Protein AF-A0A4Q6C1I4-F1 (afdb_monomer_lite)

Radius of gyration: 16.19 Å; chains: 1; bounding box: 48×22×39 Å

Sequence (58 aa):
METLRDSVEPYEIEYRLRRHDGEYRWHLGRAMPIKKSTGEVLMWIGTNTDIHDQKTQR

Foldseek 3Di:
DDPDDPPPDKDWDWDWDQDPVRDTFIWIKIKDFDADPVRHGPDIDIDTHGCRVVVPVD

Structure (mmCIF, N/CA/C/O backbone):
data_AF-A0A4Q6C1I4-F1
#
_entry.id   AF-A0A4Q6C1I4-F1
#
loop_
_atom_sit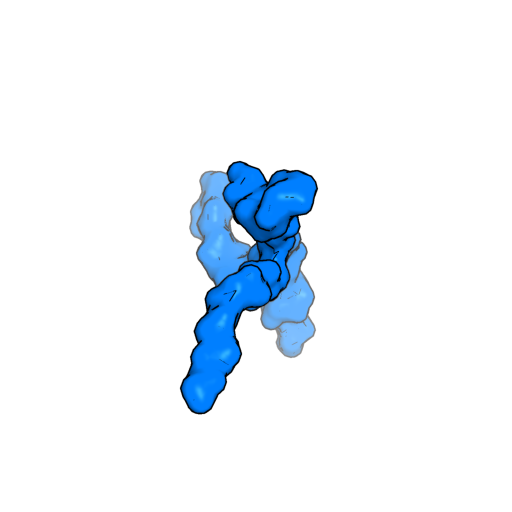e.group_PDB
_atom_site.id
_atom_site.type_symbol
_atom_site.label_atom_id
_atom_site.label_alt_id
_atom_site.label_comp_id
_atom_site.label_asym_id
_atom_site.label_entity_id
_atom_site.label_seq_id
_atom_site.pdbx_PDB_ins_code
_atom_site.Cartn_x
_atom_site.Cartn_y
_atom_site.Cartn_z
_atom_site.occupancy
_atom_site.B_iso_or_equiv
_atom_site.auth_seq_id
_atom_site.auth_comp_id
_atom_site.auth_asym_id
_atom_site.auth_atom_id
_atom_site.pdbx_PDB_model_num
ATOM 1 N N . MET A 1 1 ? 33.012 -12.705 -2.858 1.00 35.47 1 MET A N 1
ATOM 2 C CA . MET A 1 1 ? 32.489 -11.433 -3.390 1.00 35.47 1 MET A CA 1
ATOM 3 C C . MET A 1 1 ? 30.979 -11.601 -3.429 1.00 35.47 1 MET A C 1
ATOM 5 O O . MET A 1 1 ? 30.517 -12.467 -4.157 1.00 35.47 1 MET A O 1
ATOM 9 N N . GLU A 1 2 ? 30.260 -10.949 -2.513 1.00 39.91 2 GLU A N 1
ATOM 10 C CA . GLU A 1 2 ? 28.806 -11.092 -2.342 1.00 39.91 2 GLU A CA 1
ATOM 11 C C . GLU A 1 2 ? 28.057 -10.752 -3.633 1.00 39.91 2 GLU A C 1
ATOM 13 O O . GLU A 1 2 ? 28.266 -9.693 -4.223 1.00 39.91 2 GLU A O 1
ATOM 18 N N . THR A 1 3 ? 27.180 -11.658 -4.061 1.00 42.91 3 THR A N 1
ATOM 19 C CA . THR A 1 3 ? 26.239 -11.472 -5.165 1.00 42.91 3 THR A CA 1
ATOM 20 C C . THR A 1 3 ? 25.220 -10.404 -4.750 1.00 42.91 3 THR A C 1
ATOM 22 O O . THR A 1 3 ? 24.232 -10.698 -4.077 1.00 42.91 3 THR A O 1
ATOM 25 N N . LEU A 1 4 ? 25.515 -9.138 -5.051 1.00 48.03 4 LEU A N 1
ATOM 26 C CA . LEU A 1 4 ? 24.664 -8.002 -4.699 1.00 48.03 4 LEU A CA 1
ATOM 27 C C . LEU A 1 4 ? 23.311 -8.097 -5.423 1.00 48.03 4 LEU A C 1
ATOM 29 O O . LEU A 1 4 ? 23.220 -8.409 -6.607 1.00 48.03 4 LEU A O 1
ATOM 33 N N . ARG A 1 5 ? 22.263 -7.903 -4.625 1.00 54.25 5 ARG A N 1
ATOM 34 C CA . ARG A 1 5 ? 20.850 -8.174 -4.889 1.00 54.25 5 ARG A CA 1
ATOM 35 C C . ARG A 1 5 ? 20.260 -7.222 -5.933 1.00 54.25 5 ARG A C 1
ATOM 37 O O . ARG A 1 5 ? 19.887 -6.112 -5.579 1.00 54.25 5 ARG A O 1
ATOM 44 N N . ASP A 1 6 ? 20.039 -7.712 -7.148 1.00 53.91 6 ASP A N 1
ATOM 45 C CA . ASP A 1 6 ? 19.090 -7.098 -8.097 1.00 53.91 6 ASP A CA 1
ATOM 46 C C . ASP A 1 6 ? 17.749 -7.860 -8.151 1.00 53.91 6 ASP A C 1
ATOM 48 O O . ASP A 1 6 ? 16.914 -7.649 -9.040 1.00 53.91 6 ASP A O 1
ATOM 52 N N . SER A 1 7 ? 17.495 -8.761 -7.190 1.00 59.72 7 SER A N 1
ATOM 53 C CA . SER A 1 7 ? 16.177 -9.381 -7.054 1.00 59.72 7 SER A CA 1
ATOM 54 C C . SER A 1 7 ? 15.235 -8.414 -6.334 1.00 59.72 7 SER A C 1
ATOM 56 O O . SER A 1 7 ? 15.194 -8.273 -5.114 1.00 59.72 7 SER A O 1
ATOM 58 N N . VAL A 1 8 ? 14.501 -7.653 -7.141 1.00 74.44 8 VAL A N 1
ATOM 59 C CA . VAL A 1 8 ? 13.342 -6.899 -6.670 1.00 74.44 8 VAL A CA 1
ATOM 60 C C . VAL A 1 8 ? 12.242 -7.912 -6.362 1.00 74.44 8 VAL A C 1
ATOM 62 O O . VAL A 1 8 ? 11.611 -8.434 -7.285 1.00 74.44 8 VAL A O 1
ATOM 65 N N . GLU A 1 9 ? 12.080 -8.224 -5.080 1.00 83.81 9 GLU A N 1
ATOM 66 C CA . GLU A 1 9 ? 11.093 -9.182 -4.585 1.00 83.81 9 GLU A CA 1
ATOM 67 C C . GLU A 1 9 ? 9.704 -8.541 -4.429 1.00 83.81 9 GLU A C 1
ATOM 69 O O . GLU A 1 9 ? 9.602 -7.335 -4.173 1.00 83.81 9 GLU A O 1
ATOM 74 N N . PRO A 1 10 ? 8.621 -9.329 -4.557 1.00 87.25 10 PRO A N 1
ATOM 75 C CA . PRO A 1 10 ? 7.288 -8.894 -4.172 1.00 87.25 10 PRO A CA 1
ATOM 76 C C . PRO A 1 10 ? 7.258 -8.372 -2.733 1.00 87.25 10 PRO A C 1
ATOM 78 O O . PRO A 1 10 ? 7.865 -8.935 -1.824 1.00 87.25 10 PRO A O 1
ATOM 81 N N . TYR A 1 11 ? 6.517 -7.291 -2.535 1.00 89.25 11 TYR A N 1
ATOM 82 C CA . TYR A 1 11 ? 6.325 -6.656 -1.242 1.00 89.25 11 TYR A CA 1
ATOM 83 C C . TYR A 1 11 ? 4.994 -7.096 -0.631 1.00 89.25 11 TYR A C 1
ATOM 85 O O . TYR A 1 11 ? 3.977 -7.103 -1.326 1.00 89.25 11 TYR A O 1
ATOM 93 N N . GLU A 1 12 ? 4.990 -7.418 0.663 1.00 96.19 12 GLU A N 1
ATOM 94 C CA . GLU A 1 12 ? 3.786 -7.705 1.445 1.00 96.19 12 GLU A CA 1
ATOM 95 C C . GLU A 1 12 ? 3.887 -7.044 2.828 1.00 96.19 12 GLU A C 1
ATOM 97 O O . GLU A 1 12 ? 4.909 -7.161 3.506 1.00 96.19 12 GLU A O 1
ATOM 102 N N . ILE A 1 13 ? 2.835 -6.337 3.243 1.00 96.56 13 ILE A N 1
ATOM 103 C CA . ILE A 1 13 ? 2.748 -5.692 4.558 1.00 96.56 13 ILE A CA 1
ATOM 104 C C . ILE A 1 13 ? 1.295 -5.579 5.021 1.00 96.56 13 ILE A C 1
ATOM 106 O O . ILE A 1 13 ? 0.387 -5.362 4.221 1.00 96.56 13 ILE A O 1
ATOM 110 N N . GLU A 1 14 ? 1.067 -5.632 6.329 1.00 97.88 14 GLU A N 1
ATOM 111 C CA . GLU A 1 14 ? -0.201 -5.227 6.931 1.00 97.88 14 GLU A CA 1
ATOM 112 C C . GLU A 1 14 ? -0.060 -3.872 7.621 1.00 97.88 14 GLU A C 1
ATOM 114 O O . GLU A 1 14 ? 0.883 -3.637 8.378 1.00 97.88 14 GLU A O 1
ATOM 119 N N . TYR A 1 15 ? -1.012 -2.975 7.394 1.00 97.38 15 TYR A N 1
ATOM 120 C CA . TYR A 1 15 ? -0.981 -1.638 7.977 1.00 97.38 15 TYR A CA 1
ATOM 121 C C . TYR A 1 15 ? -2.383 -1.058 8.136 1.00 97.38 15 TYR A C 1
ATOM 123 O O . TYR A 1 15 ? -3.385 -1.632 7.704 1.00 97.38 15 TYR A O 1
ATOM 131 N N . ARG A 1 16 ? -2.470 0.076 8.831 1.00 97.81 16 ARG A N 1
ATOM 132 C CA . ARG A 1 16 ? -3.735 0.759 9.105 1.00 97.81 16 ARG A CA 1
ATOM 133 C C . ARG A 1 16 ? -3.929 1.878 8.090 1.00 97.81 16 ARG A C 1
ATOM 135 O O . ARG A 1 16 ? -3.130 2.809 8.047 1.00 97.81 16 ARG A O 1
ATOM 142 N N . LEU A 1 17 ? -5.012 1.807 7.321 1.00 97.50 17 LEU A N 1
ATOM 143 C CA . LEU A 1 17 ? -5.455 2.890 6.444 1.00 97.50 17 LEU A CA 1
ATOM 144 C C . LEU A 1 17 ? -6.675 3.580 7.041 1.00 97.50 17 LEU A C 1
ATOM 146 O O . LEU A 1 17 ? -7.566 2.919 7.575 1.00 97.50 17 LEU A O 1
ATOM 150 N N . ARG A 1 18 ? -6.698 4.911 6.944 1.00 97.62 18 ARG A N 1
ATOM 151 C CA . ARG A 1 18 ? -7.835 5.734 7.356 1.00 97.62 18 ARG A CA 1
ATOM 152 C C . ARG A 1 18 ? -8.826 5.835 6.199 1.00 97.62 18 ARG A C 1
ATOM 154 O O . ARG A 1 18 ? -8.461 6.297 5.120 1.00 97.62 18 ARG A O 1
ATOM 161 N N . ARG A 1 19 ? -10.064 5.407 6.425 1.00 95.69 19 ARG A N 1
ATOM 162 C CA . ARG A 1 19 ? -11.171 5.548 5.474 1.00 95.69 19 ARG A CA 1
ATOM 163 C C . ARG A 1 19 ? -11.716 6.972 5.447 1.00 95.69 19 ARG A C 1
ATOM 165 O O . ARG A 1 19 ? -11.398 7.801 6.298 1.00 95.69 19 ARG A O 1
ATOM 172 N N . HIS A 1 20 ? -12.571 7.236 4.462 1.00 96.44 20 HIS A N 1
ATOM 173 C CA . HIS A 1 20 ? -13.253 8.521 4.294 1.00 96.44 20 HIS A CA 1
ATOM 174 C C . HIS A 1 20 ? -14.124 8.912 5.505 1.00 96.44 20 HIS A C 1
ATOM 176 O O . HIS A 1 20 ? -14.277 10.095 5.784 1.00 96.44 20 HIS A O 1
ATOM 182 N N . ASP A 1 21 ? -14.651 7.929 6.240 1.00 97.19 21 ASP A N 1
ATOM 183 C CA . ASP A 1 21 ? -15.432 8.094 7.477 1.00 97.19 21 ASP A CA 1
ATOM 184 C C . ASP A 1 21 ? -14.559 8.358 8.722 1.00 97.19 21 ASP A C 1
ATOM 186 O O . ASP A 1 21 ? -15.068 8.660 9.799 1.00 97.19 21 ASP A O 1
ATOM 190 N N . GLY A 1 22 ? -13.234 8.290 8.579 1.00 97.56 22 GLY A N 1
ATOM 191 C CA . GLY A 1 22 ? -12.281 8.503 9.659 1.00 97.56 22 GLY A CA 1
ATOM 192 C C . GLY A 1 22 ? -11.919 7.248 10.451 1.00 97.56 22 GLY A C 1
ATOM 193 O O . GLY A 1 22 ? -11.005 7.324 11.273 1.00 97.56 22 GLY A O 1
ATOM 194 N N . GLU A 1 23 ? -12.550 6.103 10.183 1.00 97.81 23 GLU A N 1
ATOM 195 C CA . GLU A 1 23 ? -12.187 4.834 10.806 1.00 97.81 23 GLU A CA 1
ATOM 196 C C . GLU A 1 23 ? -10.843 4.339 10.256 1.00 97.81 23 GLU A C 1
ATOM 198 O O . GLU A 1 23 ? -10.572 4.384 9.052 1.00 97.81 23 GLU A O 1
ATOM 203 N N . TYR A 1 24 ? -9.985 3.829 11.138 1.00 97.75 24 TYR A N 1
ATOM 204 C CA . TYR A 1 24 ? -8.818 3.073 10.704 1.00 97.75 24 TYR A CA 1
ATOM 205 C C . TYR A 1 24 ? -9.210 1.613 10.492 1.00 97.75 24 TYR A C 1
ATOM 207 O O . TYR A 1 24 ? -9.815 0.992 11.365 1.00 97.75 24 TYR A O 1
ATOM 215 N N . ARG A 1 25 ? -8.784 1.022 9.378 1.00 98.19 25 ARG A N 1
ATOM 216 C CA . ARG A 1 25 ? -9.015 -0.394 9.062 1.00 98.19 25 ARG A CA 1
ATOM 217 C C . ARG A 1 25 ? -7.718 -1.090 8.683 1.00 98.19 25 ARG A C 1
ATOM 219 O O . ARG A 1 25 ? -6.813 -0.472 8.118 1.00 98.19 25 ARG A O 1
ATOM 226 N N . TRP A 1 26 ? -7.595 -2.365 9.058 1.00 98.12 26 TRP A N 1
ATOM 227 C CA . TRP A 1 26 ? -6.414 -3.157 8.707 1.00 98.12 26 TRP A CA 1
ATOM 228 C C . TRP A 1 26 ? -6.476 -3.475 7.224 1.00 98.12 26 TRP A C 1
ATOM 230 O O . TRP A 1 26 ? -7.513 -3.91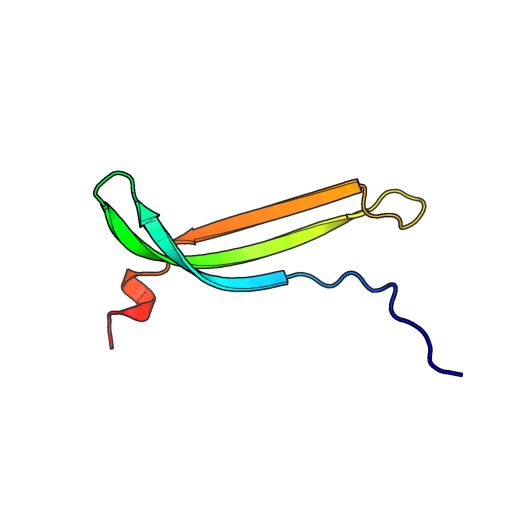7 6.743 1.00 98.12 26 TRP A O 1
ATOM 240 N N . HIS A 1 27 ? -5.376 -3.246 6.526 1.00 98.38 27 HIS A N 1
ATOM 241 C CA . HIS A 1 27 ? -5.235 -3.561 5.118 1.00 98.38 27 HIS A CA 1
ATOM 242 C C . HIS A 1 27 ? -3.991 -4.406 4.898 1.00 98.38 27 HIS A C 1
ATOM 244 O O . HIS A 1 27 ? -2.959 -4.167 5.524 1.00 98.38 27 HIS A O 1
ATOM 250 N N . LEU A 1 28 ? -4.106 -5.362 3.983 1.00 98.12 28 LEU A N 1
ATOM 251 C CA . LEU A 1 28 ? -2.993 -6.104 3.416 1.00 98.12 28 LEU A CA 1
ATOM 252 C C . LEU A 1 28 ? -2.557 -5.409 2.125 1.00 98.12 28 LEU A C 1
ATOM 254 O O . LEU A 1 28 ? -3.286 -5.414 1.129 1.00 98.1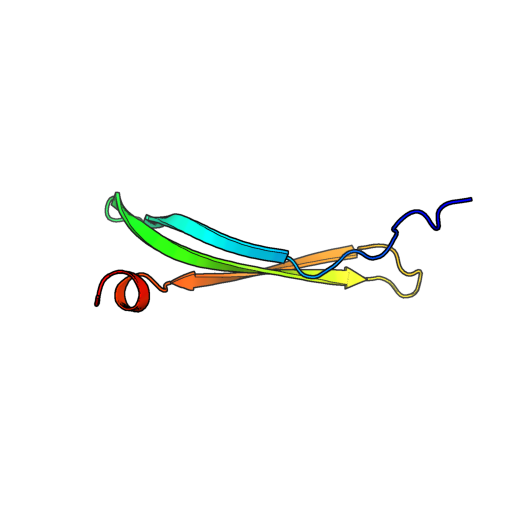2 28 LEU A O 1
ATOM 258 N N . GLY A 1 29 ? -1.378 -4.797 2.161 1.00 97.81 29 GLY A N 1
ATOM 259 C CA . GLY A 1 29 ? -0.691 -4.271 0.991 1.00 97.81 29 GLY A CA 1
ATOM 260 C C . GLY A 1 29 ? 0.155 -5.350 0.345 1.00 97.81 29 GLY A C 1
ATOM 261 O O . GLY A 1 29 ? 0.986 -5.962 1.010 1.00 97.81 29 GLY A O 1
ATOM 262 N N . ARG A 1 30 ? -0.028 -5.551 -0.958 1.00 97.50 30 ARG A N 1
ATOM 263 C CA . ARG A 1 30 ? 0.842 -6.388 -1.792 1.00 97.50 30 ARG A CA 1
ATOM 264 C C . ARG A 1 30 ? 1.280 -5.602 -3.008 1.00 97.50 30 ARG A C 1
ATOM 266 O O . ARG A 1 30 ? 0.447 -4.913 -3.589 1.00 97.50 30 ARG A O 1
ATOM 273 N N . ALA A 1 31 ? 2.539 -5.712 -3.413 1.00 96.38 31 ALA A N 1
ATOM 274 C CA . ALA A 1 31 ? 3.022 -5.094 -4.643 1.00 96.38 31 ALA A CA 1
ATOM 275 C C . ALA A 1 31 ? 4.026 -5.987 -5.375 1.00 96.38 31 ALA A C 1
ATOM 277 O O . ALA A 1 31 ? 4.847 -6.659 -4.755 1.00 96.38 31 ALA A O 1
ATOM 278 N N . MET A 1 32 ? 3.967 -5.972 -6.704 1.00 94.81 32 MET A N 1
ATOM 279 C CA . MET A 1 32 ? 4.883 -6.692 -7.583 1.00 94.81 32 MET A CA 1
ATOM 280 C C . MET A 1 32 ? 5.508 -5.726 -8.598 1.00 94.81 32 MET A C 1
ATOM 282 O O . MET A 1 32 ? 4.804 -4.859 -9.132 1.00 94.81 32 MET A O 1
ATOM 286 N N . PRO A 1 33 ? 6.812 -5.863 -8.890 1.00 94.25 33 PRO A N 1
ATOM 287 C CA . PRO A 1 33 ? 7.460 -5.069 -9.918 1.00 94.25 33 PRO A CA 1
ATOM 288 C C . PRO A 1 33 ? 7.110 -5.616 -11.306 1.00 94.25 33 PRO A C 1
ATOM 290 O O . PRO A 1 33 ? 7.300 -6.797 -11.597 1.00 94.25 33 PRO A O 1
ATOM 293 N N . ILE A 1 34 ? 6.668 -4.741 -12.200 1.00 92.88 34 ILE A N 1
ATOM 294 C CA . ILE A 1 34 ? 6.612 -5.021 -13.634 1.00 92.88 34 ILE A CA 1
ATOM 295 C C . ILE A 1 34 ? 7.955 -4.614 -14.227 1.00 92.88 34 ILE A C 1
ATOM 297 O O . ILE A 1 34 ? 8.372 -3.462 -14.096 1.00 92.88 34 ILE A O 1
ATOM 301 N N . LYS A 1 35 ? 8.648 -5.561 -14.861 1.00 91.88 35 LYS A N 1
ATOM 302 C CA . LYS A 1 35 ? 9.986 -5.353 -15.426 1.00 91.88 35 LYS A CA 1
ATOM 303 C C . LYS A 1 35 ? 9.918 -5.197 -16.943 1.00 91.88 35 LYS A C 1
ATOM 305 O O . LYS A 1 35 ? 9.092 -5.828 -17.602 1.00 91.88 35 LYS A O 1
ATOM 310 N N . LYS A 1 36 ? 10.796 -4.364 -17.503 1.00 92.31 36 LYS A N 1
ATOM 311 C CA . LYS A 1 36 ? 11.061 -4.330 -18.947 1.00 92.31 36 LYS A CA 1
ATOM 312 C C . LYS A 1 36 ? 11.748 -5.629 -19.376 1.00 92.31 36 LYS A C 1
ATOM 314 O O . LYS A 1 36 ? 12.281 -6.365 -18.547 1.00 92.31 36 LYS A O 1
ATOM 3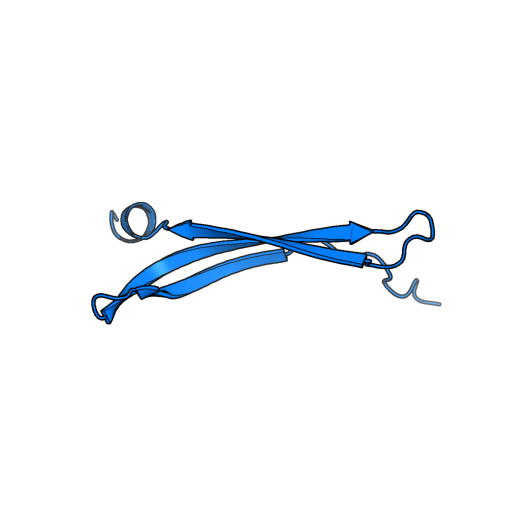19 N N . SER A 1 37 ? 11.843 -5.854 -20.684 1.00 91.69 37 SER A N 1
ATOM 320 C CA . SER A 1 37 ? 12.652 -6.946 -21.248 1.00 91.69 37 SER A CA 1
ATOM 321 C C . SER A 1 37 ? 14.130 -6.886 -20.837 1.00 91.69 37 SER A C 1
ATOM 323 O O . SER A 1 37 ? 14.785 -7.920 -20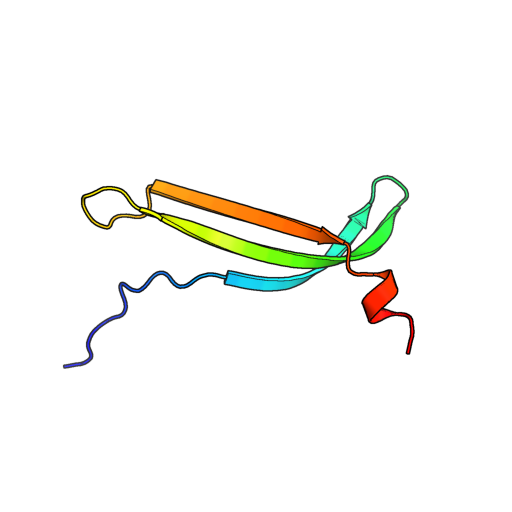.790 1.00 91.69 37 SER A O 1
ATOM 325 N N . THR A 1 38 ? 14.645 -5.699 -20.496 1.00 90.81 38 THR A N 1
ATOM 326 C CA . THR A 1 38 ? 16.014 -5.484 -19.999 1.00 90.81 38 THR A CA 1
ATOM 327 C C . THR A 1 38 ? 16.216 -5.891 -18.535 1.00 90.81 38 THR A C 1
ATOM 329 O O . THR A 1 38 ? 17.341 -5.854 -18.052 1.00 90.81 38 THR A O 1
ATOM 332 N N . GLY A 1 39 ? 15.151 -6.259 -17.812 1.00 87.12 39 GLY A N 1
ATOM 333 C CA . GLY A 1 39 ? 15.195 -6.603 -16.386 1.00 87.12 39 GLY A CA 1
ATOM 334 C C . GLY A 1 39 ? 15.011 -5.414 -15.433 1.00 87.12 39 GLY A C 1
ATOM 335 O O . GLY A 1 39 ? 14.756 -5.624 -14.248 1.00 87.12 39 GLY A O 1
ATOM 336 N N . GLU A 1 40 ? 15.056 -4.178 -15.937 1.00 90.12 40 GLU A N 1
ATOM 337 C CA . GLU A 1 40 ? 14.785 -2.965 -15.155 1.00 90.12 40 GLU A CA 1
ATOM 338 C C . GLU A 1 40 ? 13.318 -2.886 -14.715 1.00 90.12 40 GLU A C 1
ATOM 340 O O . GLU A 1 40 ? 12.411 -3.208 -15.488 1.00 90.12 40 GLU A O 1
ATOM 345 N N . VAL A 1 41 ? 13.061 -2.378 -13.507 1.00 90.88 41 VAL A N 1
ATOM 346 C CA . VAL A 1 41 ? 11.693 -2.108 -13.042 1.00 90.88 41 VAL A CA 1
ATOM 347 C C . VAL A 1 41 ? 11.096 -0.952 -13.843 1.00 90.88 41 VAL A C 1
ATOM 349 O O . VAL A 1 41 ? 11.612 0.162 -13.831 1.00 90.88 41 VAL A O 1
ATOM 352 N N . LEU A 1 42 ? 9.986 -1.219 -14.529 1.00 94.31 42 LEU A N 1
ATOM 353 C CA . LEU A 1 42 ? 9.196 -0.215 -15.235 1.00 94.31 42 LEU A CA 1
ATOM 354 C C . LEU A 1 42 ? 8.249 0.506 -14.273 1.00 94.31 42 LEU A C 1
ATOM 356 O O . LEU A 1 42 ? 8.163 1.729 -14.282 1.00 94.31 42 LEU A O 1
ATOM 360 N N . MET A 1 43 ? 7.527 -0.263 -13.459 1.00 94.44 43 MET A N 1
ATOM 361 C CA . MET A 1 43 ? 6.583 0.242 -12.466 1.00 94.44 43 MET A CA 1
ATOM 362 C C . MET A 1 43 ? 6.267 -0.833 -11.428 1.00 94.44 43 MET A C 1
ATOM 364 O O . MET A 1 43 ? 6.569 -2.008 -11.626 1.00 94.44 43 MET A O 1
ATOM 368 N N . TRP A 1 44 ? 5.600 -0.437 -10.350 1.00 94.81 44 TRP A N 1
ATOM 369 C CA . TRP A 1 44 ? 5.020 -1.356 -9.378 1.00 94.81 44 TRP A CA 1
ATOM 370 C C . TRP A 1 44 ? 3.505 -1.366 -9.517 1.00 94.81 44 TRP A C 1
ATOM 372 O O . TRP A 1 44 ? 2.884 -0.312 -9.646 1.00 94.81 44 TRP A O 1
ATOM 382 N N . ILE A 1 45 ? 2.916 -2.555 -9.462 1.00 96.12 45 ILE A N 1
ATOM 383 C CA . ILE A 1 45 ? 1.468 -2.728 -9.355 1.00 96.12 45 ILE A CA 1
ATOM 384 C C . ILE A 1 45 ? 1.192 -3.348 -7.997 1.00 96.12 45 ILE A C 1
ATOM 386 O O . ILE A 1 45 ? 1.846 -4.316 -7.613 1.00 96.12 45 ILE A O 1
ATOM 390 N N . GLY A 1 46 ? 0.232 -2.787 -7.270 1.00 96.25 46 GLY A N 1
ATOM 391 C CA . GLY A 1 46 ? -0.130 -3.282 -5.955 1.00 96.25 46 GLY A CA 1
ATOM 392 C C . GLY A 1 46 ? -1.616 -3.202 -5.658 1.00 96.25 46 GLY A C 1
ATOM 393 O O . GLY A 1 46 ? -2.379 -2.522 -6.341 1.00 96.25 46 GLY A O 1
ATOM 394 N N . THR A 1 47 ? -2.010 -3.921 -4.616 1.00 97.31 47 THR A N 1
ATOM 395 C CA . THR A 1 47 ? -3.375 -4.000 -4.097 1.00 97.31 47 THR A CA 1
ATOM 396 C C . THR A 1 47 ? -3.382 -3.623 -2.626 1.00 97.31 47 THR A C 1
ATOM 398 O O . THR A 1 47 ? -2.464 -3.995 -1.896 1.00 97.31 47 THR A O 1
ATOM 401 N N . ASN A 1 48 ? -4.456 -2.967 -2.188 1.00 97.19 48 ASN A N 1
ATOM 402 C CA . ASN A 1 48 ? -4.752 -2.735 -0.779 1.00 97.19 48 ASN A CA 1
ATOM 403 C C . ASN A 1 48 ? -6.073 -3.412 -0.441 1.00 97.19 48 ASN A C 1
ATOM 405 O O . ASN A 1 48 ? -7.139 -2.889 -0.756 1.00 97.19 48 ASN A O 1
ATOM 409 N N . THR A 1 49 ? -5.990 -4.588 0.170 1.00 97.81 49 THR A N 1
ATOM 410 C CA . THR A 1 49 ? -7.166 -5.382 0.530 1.00 97.81 49 THR A CA 1
ATOM 411 C C . THR A 1 49 ? -7.550 -5.082 1.969 1.00 97.81 49 THR A C 1
ATOM 413 O O . THR A 1 49 ? -6.723 -5.259 2.861 1.00 97.81 49 THR A O 1
ATOM 416 N N . ASP A 1 50 ? -8.785 -4.645 2.213 1.00 97.44 50 ASP A N 1
ATOM 417 C CA . ASP A 1 50 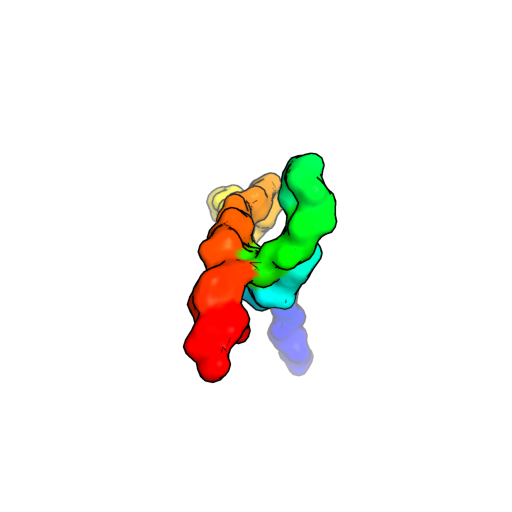? -9.324 -4.513 3.570 1.00 97.44 50 ASP A CA 1
ATOM 418 C C . ASP A 1 50 ? -9.426 -5.904 4.218 1.00 97.44 50 ASP A C 1
ATOM 420 O O . ASP A 1 50 ? -10.085 -6.802 3.695 1.00 97.44 50 ASP A O 1
ATOM 424 N N . ILE A 1 51 ? -8.734 -6.088 5.342 1.00 97.81 51 ILE A N 1
ATOM 425 C CA . ILE A 1 51 ? -8.717 -7.324 6.138 1.00 97.81 51 ILE A CA 1
ATOM 426 C C . ILE A 1 51 ? -9.155 -7.059 7.583 1.00 97.81 51 ILE A C 1
ATOM 428 O O . ILE A 1 51 ? -8.875 -7.857 8.477 1.00 97.81 51 ILE A O 1
ATOM 432 N N . HIS A 1 52 ? -9.796 -5.918 7.852 1.00 97.81 52 HIS A N 1
ATOM 433 C CA . HIS A 1 52 ? -10.083 -5.482 9.215 1.00 97.81 52 HIS A CA 1
ATOM 434 C C . HIS A 1 52 ? -10.887 -6.506 10.002 1.00 97.81 52 HIS A C 1
ATOM 436 O O . HIS A 1 52 ? -10.459 -6.883 11.090 1.00 97.81 52 HIS A O 1
ATOM 442 N N . ASP A 1 53 ? -11.969 -7.006 9.412 1.00 96.81 53 ASP A N 1
ATOM 443 C CA . ASP A 1 53 ? -12.870 -7.933 10.088 1.00 96.81 53 ASP A CA 1
ATOM 444 C C . ASP A 1 53 ? -12.166 -9.266 10.387 1.00 96.81 53 ASP A C 1
ATOM 446 O O . ASP A 1 53 ? -12.400 -9.861 11.433 1.00 96.81 53 ASP A O 1
ATOM 450 N N . GLN A 1 54 ? -11.245 -9.715 9.525 1.00 96.06 54 GLN A N 1
ATOM 451 C CA . GLN A 1 54 ? -10.440 -10.921 9.770 1.00 96.06 54 GLN A CA 1
ATOM 452 C C . GLN A 1 54 ? -9.456 -10.730 10.935 1.00 96.06 54 GLN A C 1
ATOM 454 O O . GLN A 1 54 ? -9.147 -11.678 11.652 1.00 96.06 54 GLN A O 1
ATOM 459 N N . LYS A 1 55 ? -8.944 -9.508 11.132 1.00 95.12 55 LYS A N 1
ATOM 460 C CA . LYS A 1 55 ? -7.958 -9.197 12.180 1.00 95.12 55 LYS A CA 1
ATOM 461 C C . LYS A 1 55 ? -8.588 -8.944 13.545 1.00 95.12 55 LYS A C 1
ATOM 463 O O . LYS A 1 55 ? -7.903 -9.138 14.548 1.00 95.12 55 LYS A O 1
ATOM 468 N N . THR A 1 56 ? -9.834 -8.476 13.595 1.00 93.81 56 THR A N 1
ATOM 469 C CA . THR A 1 56 ? -10.513 -8.103 14.846 1.00 93.81 56 THR A CA 1
ATOM 470 C C . THR A 1 56 ? -11.408 -9.196 15.424 1.00 93.81 56 THR A C 1
ATOM 472 O O . THR A 1 56 ? -11.709 -9.132 16.610 1.00 93.81 56 THR A O 1
ATOM 475 N N . GLN A 1 57 ? -11.782 -10.216 14.649 1.00 84.75 57 GLN A N 1
ATOM 476 C CA . GLN A 1 57 ? -12.588 -11.357 15.112 1.00 84.75 57 GLN A CA 1
ATOM 477 C C . GLN A 1 57 ? -11.764 -12.432 15.854 1.00 84.75 57 GLN A C 1
ATOM 479 O O . GLN A 1 57 ? -11.808 -13.606 15.494 1.00 84.75 57 GLN A O 1
ATOM 484 N N . ARG A 1 58 ? -10.989 -12.046 16.874 1.00 59.91 58 ARG A N 1
ATOM 485 C CA . ARG A 1 58 ? -10.331 -13.008 17.778 1.00 59.91 58 ARG A CA 1
ATOM 486 C C . ARG A 1 58 ? -11.168 -13.310 19.009 1.00 59.91 58 ARG A C 1
ATOM 488 O O . ARG A 1 58 ? -11.767 -12.356 19.547 1.00 59.91 58 ARG A O 1
#

Secondary structure (DSSP, 8-state):
--------PPEEEEEEEE-TTS-EEEEEEEEEEEEPTTS-EEEEEEEEEE-HHHHH--

pLDDT: mean 88.3, std 16.5, range [35.47, 98.38]